Protein AF-A0A1T3NIZ9-F1 (afdb_monomer_lite)

Structure (mmCIF, N/CA/C/O backbone):
data_AF-A0A1T3NIZ9-F1
#
_entry.id   AF-A0A1T3NIZ9-F1
#
loop_
_atom_site.group_PDB
_atom_site.id
_atom_site.type_symbol
_atom_site.label_atom_id
_atom_site.label_alt_id
_atom_site.label_comp_id
_atom_site.label_asym_id
_atom_site.label_entity_id
_atom_site.label_seq_id
_atom_site.pdbx_PDB_ins_code
_atom_site.Cartn_x
_atom_site.Cartn_y
_atom_site.Cartn_z
_atom_site.occupancy
_atom_site.B_iso_or_equiv
_atom_site.auth_seq_id
_atom_site.auth_comp_id
_atom_site.auth_asym_id
_atom_site.auth_atom_id
_atom_site.pdbx_PDB_model_num
ATOM 1 N N . MET A 1 1 ? -0.018 32.188 -10.046 1.00 33.84 1 MET A N 1
ATOM 2 C CA . MET A 1 1 ? -0.839 31.109 -9.454 1.00 33.84 1 MET A CA 1
ATOM 3 C C . MET A 1 1 ? -0.645 29.870 -10.310 1.00 33.84 1 MET A C 1
ATOM 5 O O . MET A 1 1 ? -1.094 29.875 -11.446 1.00 33.84 1 MET A O 1
ATOM 9 N N . ALA A 1 2 ? 0.117 28.883 -9.837 1.00 36.53 2 ALA A N 1
ATOM 10 C CA . ALA A 1 2 ? 0.329 27.635 -10.567 1.00 36.53 2 ALA A CA 1
ATOM 11 C C . ALA A 1 2 ? -0.736 26.626 -10.127 1.00 36.53 2 ALA A C 1
ATOM 13 O O . ALA A 1 2 ? -0.843 26.317 -8.942 1.00 36.53 2 ALA A O 1
ATOM 14 N N . THR A 1 3 ? -1.544 26.160 -11.074 1.00 36.56 3 THR A N 1
ATOM 15 C CA . THR A 1 3 ? -2.512 25.080 -10.873 1.00 36.56 3 THR A CA 1
ATOM 16 C C . THR A 1 3 ? -1.775 23.838 -10.357 1.00 36.56 3 THR A C 1
ATOM 18 O O . THR A 1 3 ? -0.812 23.418 -11.006 1.00 36.56 3 THR A O 1
ATOM 21 N N . PRO A 1 4 ? -2.163 23.241 -9.214 1.00 43.41 4 PRO A N 1
ATOM 22 C CA . PRO A 1 4 ? -1.560 21.986 -8.783 1.00 43.41 4 PRO A CA 1
ATOM 23 C C . PRO A 1 4 ? -1.837 20.913 -9.848 1.00 43.41 4 PRO A C 1
ATOM 25 O O . PRO A 1 4 ? -2.949 20.866 -10.383 1.00 43.41 4 PRO A O 1
ATOM 28 N N . PRO A 1 5 ? -0.849 20.073 -10.212 1.00 43.88 5 PRO A N 1
ATOM 29 C CA . PRO A 1 5 ? -1.064 19.048 -11.221 1.00 43.88 5 PRO A CA 1
ATOM 30 C C . PRO A 1 5 ? -2.194 18.122 -10.771 1.00 43.88 5 PRO A C 1
ATOM 32 O O . PRO A 1 5 ? -2.218 17.671 -9.627 1.00 43.88 5 PRO A O 1
ATOM 35 N N . ALA A 1 6 ? -3.127 17.870 -11.689 1.00 47.31 6 ALA A N 1
ATOM 36 C CA . ALA A 1 6 ? -4.320 17.074 -11.454 1.00 47.31 6 ALA A CA 1
ATOM 37 C C . ALA A 1 6 ? -3.986 15.730 -10.785 1.00 47.31 6 ALA A C 1
ATOM 39 O O . ALA A 1 6 ? -3.148 14.960 -11.265 1.00 47.31 6 ALA A O 1
ATOM 40 N N . SER A 1 7 ? -4.673 15.456 -9.677 1.00 50.78 7 SER A N 1
ATOM 41 C CA . SER A 1 7 ? -4.643 14.205 -8.920 1.00 50.78 7 SER A CA 1
ATOM 42 C C . SER A 1 7 ? -5.332 13.091 -9.717 1.00 50.78 7 SER A C 1
ATOM 44 O O . SER A 1 7 ? -6.453 12.691 -9.417 1.00 50.78 7 SER A O 1
ATOM 46 N N . GLY A 1 8 ? -4.701 12.638 -10.799 1.00 41.03 8 GLY A N 1
ATOM 47 C CA . GLY A 1 8 ? -5.166 11.485 -11.567 1.00 41.03 8 GLY A CA 1
ATOM 48 C C . GLY A 1 8 ? -4.862 10.159 -10.849 1.00 41.03 8 GLY A C 1
ATOM 49 O O . GLY A 1 8 ? -3.905 10.096 -10.073 1.00 41.03 8 GLY A O 1
ATOM 50 N N . PRO A 1 9 ? -5.617 9.080 -11.139 1.00 47.47 9 PRO A N 1
ATOM 51 C CA . PRO A 1 9 ? -5.465 7.749 -10.528 1.00 47.47 9 PRO A CA 1
ATOM 52 C C . PRO A 1 9 ? -4.083 7.090 -10.721 1.00 47.47 9 PRO A C 1
ATOM 54 O O . PRO A 1 9 ? -3.798 6.070 -10.106 1.00 47.47 9 PRO A O 1
ATOM 57 N N . GLU A 1 10 ? -3.194 7.673 -11.523 1.00 56.81 10 GLU A N 1
ATOM 58 C CA . GLU A 1 10 ? -1.874 7.117 -11.837 1.00 56.81 10 GLU A CA 1
ATOM 59 C C . GLU A 1 10 ? -0.731 7.629 -10.949 1.00 56.81 10 GLU A C 1
ATOM 61 O O . GLU A 1 10 ? 0.370 7.069 -10.979 1.00 56.81 10 GLU A O 1
ATOM 66 N N . ARG A 1 11 ? -0.947 8.684 -10.152 1.00 78.06 11 ARG A N 1
ATOM 67 C CA . ARG A 1 11 ? 0.129 9.269 -9.340 1.00 78.06 11 ARG A CA 1
ATOM 68 C C . ARG A 1 11 ? 0.219 8.605 -7.971 1.00 78.06 11 ARG A C 1
ATOM 70 O O . ARG A 1 11 ? -0.690 8.685 -7.151 1.00 78.06 11 ARG A O 1
ATOM 77 N N . TRP A 1 12 ? 1.370 7.987 -7.724 1.00 85.06 12 TRP A N 1
ATOM 78 C CA . TRP A 1 12 ? 1.773 7.521 -6.403 1.00 85.06 12 TRP A CA 1
ATOM 79 C C . TRP A 1 12 ? 1.721 8.669 -5.390 1.00 85.06 12 TRP A C 1
ATOM 81 O O . TRP A 1 12 ? 2.337 9.716 -5.589 1.00 85.06 12 TRP A O 1
ATOM 91 N N . THR A 1 13 ? 0.989 8.452 -4.303 1.00 87.19 13 THR A N 1
ATOM 92 C CA . THR A 1 13 ? 0.847 9.372 -3.176 1.00 87.19 13 THR A CA 1
ATOM 93 C C . THR A 1 13 ? 1.726 8.884 -2.036 1.00 87.19 13 THR A C 1
ATOM 95 O O . THR A 1 13 ? 1.538 7.778 -1.530 1.00 87.19 13 THR A O 1
ATOM 98 N N . THR A 1 14 ? 2.706 9.691 -1.636 1.00 85.44 14 THR A N 1
ATOM 99 C CA . THR A 1 14 ? 3.536 9.398 -0.459 1.00 85.44 14 THR A CA 1
ATOM 100 C C . THR A 1 14 ? 2.714 9.591 0.812 1.00 85.44 14 THR A C 1
ATOM 102 O O . THR A 1 14 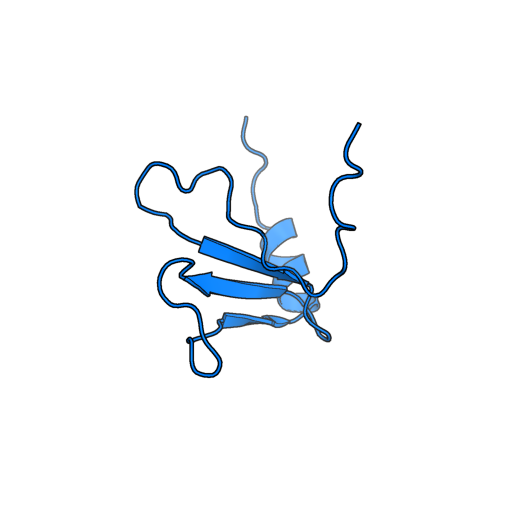? 2.004 10.587 0.942 1.00 85.44 14 THR A O 1
ATOM 105 N N . SER A 1 15 ? 2.817 8.653 1.755 1.00 79.69 15 SER A N 1
ATOM 106 C CA . SER A 1 15 ? 2.192 8.779 3.074 1.00 79.69 15 SER A CA 1
ATOM 107 C C . SER A 1 15 ? 2.692 10.031 3.801 1.00 79.69 15 SER A C 1
ATOM 109 O O . SER A 1 15 ? 3.896 10.290 3.854 1.00 79.69 15 SER A O 1
ATOM 111 N N . THR A 1 16 ? 1.779 10.778 4.421 1.00 73.44 16 THR A N 1
ATOM 112 C CA . THR A 1 16 ? 2.082 11.961 5.245 1.00 73.44 16 THR A CA 1
ATOM 113 C C . THR A 1 16 ? 2.827 11.620 6.538 1.00 73.44 16 THR A C 1
ATOM 115 O O . THR A 1 16 ? 3.421 12.504 7.147 1.00 73.44 16 THR A O 1
ATOM 118 N N . HIS A 1 17 ? 2.856 10.343 6.935 1.00 68.88 17 HIS A N 1
ATOM 119 C CA . HIS A 1 17 ? 3.621 9.854 8.086 1.00 68.88 17 HIS A CA 1
ATOM 120 C C . HIS A 1 17 ? 5.085 9.509 7.755 1.00 68.88 17 HIS A C 1
ATOM 122 O O . HIS A 1 17 ? 5.842 9.140 8.648 1.00 68.88 17 HIS A O 1
ATOM 128 N N . SER A 1 18 ? 5.529 9.692 6.505 1.00 63.09 18 SER A N 1
ATOM 129 C CA . SER A 1 18 ? 6.870 9.290 6.034 1.00 63.09 18 SER A CA 1
ATOM 130 C C . SER A 1 18 ? 8.054 10.095 6.609 1.00 63.09 18 SER A C 1
ATOM 132 O O . SER A 1 18 ? 9.170 9.949 6.116 1.00 63.09 18 SER A O 1
ATOM 134 N N . ASN A 1 19 ? 7.864 10.923 7.643 1.00 61.03 19 ASN A N 1
ATOM 135 C CA . ASN A 1 19 ? 8.937 11.721 8.255 1.00 61.03 19 ASN A CA 1
ATOM 136 C C . ASN A 1 19 ? 9.903 10.902 9.137 1.00 61.03 19 ASN A C 1
ATOM 138 O O . ASN A 1 19 ? 10.907 11.449 9.577 1.00 61.03 19 ASN A O 1
ATOM 142 N N . GLN A 1 20 ? 9.610 9.622 9.407 1.00 59.97 20 GLN A N 1
ATOM 143 C CA . GLN A 1 20 ? 10.326 8.798 10.397 1.00 59.97 20 GLN A CA 1
ATOM 144 C C . GLN A 1 20 ? 10.646 7.372 9.898 1.00 59.97 20 GLN A C 1
ATOM 146 O O . GLN A 1 20 ? 10.665 6.441 10.689 1.00 59.97 20 GLN A O 1
ATOM 151 N N . GLN A 1 21 ? 10.957 7.19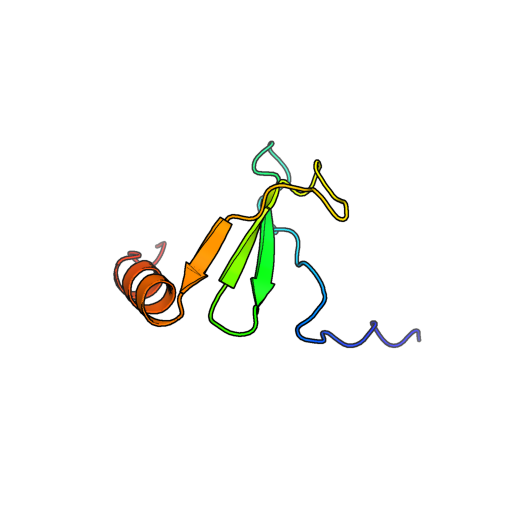7 8.607 1.00 62.41 21 GLN A N 1
ATOM 152 C CA . GLN A 1 21 ? 11.320 5.915 7.952 1.00 62.41 21 GLN A CA 1
ATOM 153 C C . GLN A 1 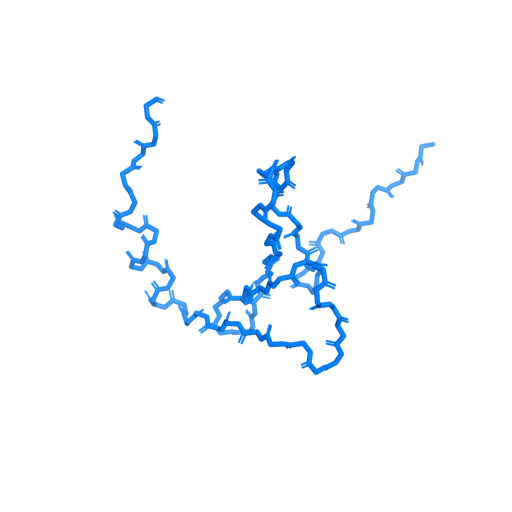21 ? 10.168 5.026 7.447 1.00 62.41 21 GLN A C 1
ATOM 155 O O . GLN A 1 21 ? 10.445 4.076 6.718 1.00 62.41 21 GLN A O 1
ATOM 160 N N . ASP A 1 22 ? 8.902 5.371 7.693 1.00 64.44 22 ASP A N 1
ATOM 161 C CA . ASP A 1 22 ? 7.725 4.635 7.182 1.00 64.44 22 ASP A CA 1
ATOM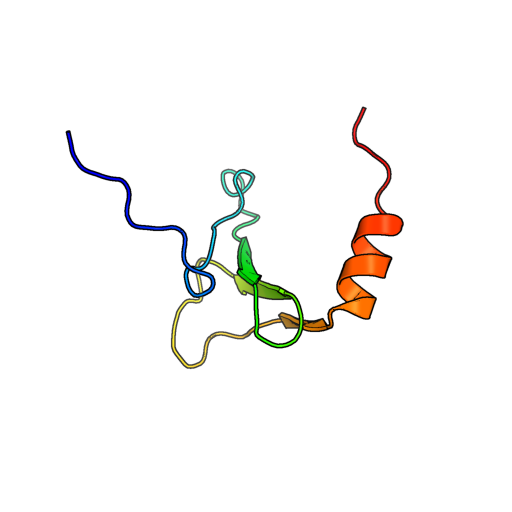 162 C C . ASP A 1 22 ? 7.400 4.972 5.711 1.00 64.44 22 ASP A C 1
ATOM 164 O O . ASP A 1 22 ? 6.269 5.299 5.349 1.00 64.44 22 ASP A O 1
ATOM 168 N N . CYS A 1 23 ? 8.432 4.974 4.867 1.00 75.25 23 CYS A N 1
ATOM 169 C CA . CYS A 1 23 ? 8.481 5.527 3.515 1.00 75.25 23 CYS A CA 1
ATOM 170 C C . CYS A 1 23 ? 7.611 4.756 2.510 1.00 75.25 23 CYS A C 1
ATOM 172 O O . CYS A 1 23 ? 8.112 4.089 1.611 1.00 75.25 23 CYS A O 1
ATOM 174 N N . VAL A 1 24 ? 6.294 4.874 2.643 1.00 85.75 24 VAL A N 1
ATOM 175 C CA . VAL A 1 24 ? 5.315 4.156 1.827 1.00 85.75 24 VAL A CA 1
ATOM 176 C C . VAL A 1 24 ? 4.643 5.101 0.836 1.00 85.75 24 VAL A C 1
ATOM 178 O O . VAL A 1 24 ? 4.277 6.237 1.155 1.00 85.75 24 VAL A O 1
ATOM 181 N N . GLN A 1 25 ? 4.454 4.609 -0.383 1.00 88.31 25 GLN A N 1
ATOM 182 C CA . GLN A 1 25 ? 3.618 5.213 -1.408 1.00 88.31 25 GLN A CA 1
ATOM 183 C C . GLN A 1 25 ? 2.445 4.303 -1.740 1.00 88.31 25 GLN A C 1
ATOM 185 O O . GLN A 1 25 ? 2.589 3.083 -1.783 1.00 88.31 25 GLN A O 1
ATOM 190 N N . TRP A 1 26 ? 1.301 4.906 -2.040 1.00 89.62 26 TRP A N 1
ATOM 191 C CA . TRP A 1 26 ? 0.126 4.179 -2.498 1.00 89.62 26 TRP A CA 1
ATOM 192 C C . TRP A 1 26 ? -0.498 4.842 -3.722 1.00 89.62 26 TRP A C 1
ATOM 194 O O . TRP A 1 26 ? -0.317 6.037 -3.961 1.00 89.62 26 TRP A O 1
ATOM 204 N N . ARG A 1 27 ? -1.245 4.072 -4.507 1.00 90.88 27 ARG A N 1
ATOM 205 C CA . ARG A 1 27 ? -2.124 4.597 -5.560 1.00 90.88 27 ARG A CA 1
ATOM 206 C C . ARG A 1 27 ? -3.361 3.722 -5.696 1.00 90.88 27 ARG A C 1
ATOM 208 O O . ARG A 1 27 ? -3.372 2.573 -5.254 1.00 90.88 27 ARG A O 1
ATOM 215 N N . ARG A 1 28 ? -4.386 4.244 -6.367 1.00 90.50 28 ARG A N 1
ATOM 216 C CA . ARG A 1 28 ? -5.497 3.413 -6.839 1.00 90.50 28 ARG A CA 1
ATOM 217 C C . ARG A 1 28 ? -5.050 2.653 -8.087 1.00 90.50 28 ARG A C 1
ATOM 219 O O . ARG A 1 28 ? -4.664 3.268 -9.075 1.00 90.50 28 ARG A O 1
ATOM 226 N N . GLY A 1 29 ? -5.070 1.330 -8.017 1.00 85.50 29 GLY A N 1
ATOM 227 C CA . GLY A 1 29 ? -4.863 0.444 -9.157 1.00 85.50 29 GLY A CA 1
ATOM 228 C C . GLY A 1 29 ? -6.186 0.109 -9.849 1.00 85.50 29 GLY A C 1
ATOM 229 O O . GLY A 1 29 ? -7.266 0.455 -9.375 1.00 85.50 29 GLY A O 1
ATOM 230 N N . ALA A 1 30 ? -6.119 -0.618 -10.966 1.00 85.00 30 ALA A N 1
ATOM 231 C CA . ALA A 1 30 ? -7.310 -1.016 -11.727 1.00 85.00 30 ALA A CA 1
ATOM 232 C C . ALA A 1 30 ? -8.220 -2.029 -10.998 1.00 85.00 30 ALA A C 1
ATOM 234 O O . ALA A 1 30 ? -9.348 -2.248 -11.427 1.00 85.00 30 ALA A O 1
ATOM 235 N N . ARG A 1 31 ? -7.715 -2.688 -9.947 1.00 87.19 31 ARG A N 1
ATOM 236 C CA . ARG A 1 31 ? -8.407 -3.761 -9.206 1.00 87.19 31 ARG A CA 1
ATOM 237 C C . ARG A 1 31 ? -8.315 -3.598 -7.683 1.00 87.19 31 ARG A C 1
ATOM 239 O O . ARG A 1 31 ? -8.435 -4.585 -6.960 1.00 87.19 31 ARG A O 1
ATOM 246 N N . GLY A 1 32 ? -7.987 -2.395 -7.207 1.00 90.62 32 GLY A N 1
ATOM 247 C CA . GLY A 1 32 ? -7.788 -2.124 -5.785 1.00 90.62 32 GLY A CA 1
ATOM 248 C C . GLY A 1 32 ? -6.708 -1.086 -5.510 1.00 90.62 32 GLY A C 1
ATOM 249 O O . GLY A 1 32 ? -6.653 -0.038 -6.158 1.00 90.62 32 GLY A O 1
ATOM 250 N N . VAL A 1 33 ? -5.856 -1.357 -4.525 1.00 93.38 33 VAL A N 1
ATOM 251 C CA . VAL A 1 33 ? -4.816 -0.434 -4.055 1.00 93.38 33 VAL A CA 1
ATOM 252 C C . VAL A 1 33 ? -3.443 -1.058 -4.230 1.00 93.38 33 VAL A C 1
ATOM 254 O O . VAL A 1 33 ? -3.188 -2.168 -3.770 1.00 93.38 33 VAL A O 1
ATOM 257 N N . ASP A 1 34 ? -2.551 -0.304 -4.861 1.00 92.62 34 ASP A N 1
ATOM 258 C CA . ASP A 1 34 ? -1.144 -0.661 -4.965 1.00 92.62 34 ASP A CA 1
ATOM 259 C C . ASP A 1 34 ? -0.361 0.084 -3.885 1.00 92.62 34 ASP A C 1
ATOM 261 O O . ASP A 1 34 ? -0.538 1.294 -3.707 1.00 92.62 34 ASP A O 1
ATOM 265 N N . VAL A 1 35 ? 0.541 -0.623 -3.210 1.00 90.31 35 VAL A N 1
ATOM 266 C CA . VAL A 1 35 ? 1.426 -0.084 -2.175 1.00 90.31 35 VAL A CA 1
ATOM 267 C C . VAL A 1 35 ? 2.872 -0.433 -2.512 1.00 90.31 35 VAL A C 1
ATOM 269 O O . VAL A 1 35 ? 3.165 -1.549 -2.941 1.00 90.31 35 VAL A O 1
ATOM 272 N N . ARG A 1 36 ? 3.792 0.514 -2.326 1.00 89.31 36 ARG A N 1
ATOM 273 C CA . ARG A 1 36 ? 5.231 0.292 -2.519 1.00 89.31 36 ARG A CA 1
ATOM 274 C C . ARG A 1 36 ? 6.075 1.101 -1.545 1.00 89.31 36 ARG A C 1
ATOM 276 O O . ARG A 1 36 ? 5.597 2.064 -0.945 1.00 89.31 36 ARG A O 1
ATOM 283 N N . ASP A 1 37 ? 7.354 0.755 -1.481 1.00 86.50 37 ASP A N 1
ATOM 284 C CA . ASP A 1 37 ? 8.379 1.589 -0.859 1.00 86.50 37 ASP A CA 1
ATOM 285 C C . ASP A 1 37 ? 8.647 2.832 -1.731 1.00 86.50 37 ASP A C 1
ATOM 287 O O . ASP A 1 37 ? 8.834 2.737 -2.947 1.00 86.50 37 ASP A O 1
ATOM 291 N N . SER A 1 38 ? 8.630 4.021 -1.129 1.00 81.50 38 SER A N 1
ATOM 292 C CA . SER A 1 38 ? 8.811 5.293 -1.836 1.00 81.50 38 SER A CA 1
ATOM 293 C C . SER A 1 38 ? 10.257 5.552 -2.273 1.00 81.50 38 SER A C 1
ATOM 295 O O . SER A 1 38 ? 10.477 6.358 -3.180 1.00 81.50 38 SER A O 1
ATOM 297 N N . LYS A 1 39 ? 11.231 4.866 -1.663 1.00 79.75 39 LYS A N 1
ATOM 298 C CA . LYS A 1 39 ? 12.665 4.930 -1.981 1.00 79.75 39 LYS A CA 1
ATOM 299 C C . LYS A 1 39 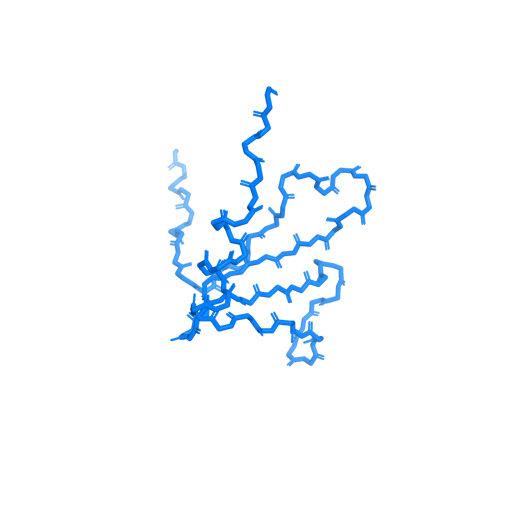? 13.046 3.946 -3.086 1.00 79.75 39 LYS A C 1
ATOM 301 O O . LYS A 1 39 ? 14.021 4.182 -3.796 1.00 79.75 39 LYS A O 1
ATOM 306 N N . VAL A 1 40 ? 12.275 2.873 -3.267 1.00 78.44 40 VAL A N 1
ATOM 307 C CA . VAL A 1 40 ? 12.475 1.893 -4.344 1.00 78.44 40 VAL A CA 1
ATOM 308 C C . VAL A 1 40 ? 11.457 2.160 -5.455 1.00 78.44 40 VAL A C 1
ATOM 310 O O . VAL A 1 40 ? 10.435 1.492 -5.563 1.00 78.44 40 VAL A O 1
ATOM 313 N N . ALA A 1 41 ? 11.721 3.173 -6.286 1.00 70.75 41 ALA A N 1
ATOM 314 C CA . ALA A 1 41 ? 10.871 3.539 -7.422 1.00 70.75 41 ALA A CA 1
ATOM 315 C C . ALA A 1 41 ? 11.479 3.085 -8.764 1.00 70.75 41 ALA A C 1
ATOM 317 O O . ALA A 1 41 ? 12.676 3.222 -8.992 1.00 70.75 41 ALA A O 1
ATOM 318 N N . GLY A 1 42 ? 10.645 2.575 -9.678 1.00 71.81 42 GLY A N 1
ATOM 319 C CA . GLY A 1 42 ? 11.056 2.183 -11.030 1.00 71.81 42 GLY A CA 1
ATOM 320 C C . GLY A 1 42 ? 10.131 1.130 -11.654 1.00 71.81 42 GLY A C 1
ATOM 321 O O . GLY A 1 42 ? 9.223 0.649 -10.974 1.00 71.81 42 GLY A O 1
ATOM 322 N N . PRO A 1 43 ? 10.352 0.746 -12.925 1.00 73.19 43 PRO A N 1
ATOM 323 C CA . PRO A 1 43 ? 9.522 -0.238 -13.635 1.00 73.19 43 PRO A CA 1
ATOM 324 C C . PRO A 1 43 ? 9.509 -1.632 -12.991 1.00 73.19 43 PRO A C 1
ATOM 326 O O . PRO A 1 43 ? 8.584 -2.404 -13.211 1.00 73.19 43 PRO A O 1
ATOM 329 N N . HIS A 1 44 ? 10.532 -1.941 -12.192 1.00 77.19 44 HIS A N 1
ATOM 330 C CA . HIS A 1 44 ? 10.726 -3.235 -11.531 1.00 77.19 44 HIS A CA 1
ATOM 331 C C . HIS A 1 44 ? 10.646 -3.141 -10.004 1.00 77.19 44 HIS A C 1
ATOM 333 O O . HIS A 1 44 ? 11.012 -4.083 -9.305 1.00 77.19 44 HIS A O 1
ATOM 339 N N . ALA A 1 45 ? 10.205 -1.996 -9.478 1.00 81.56 45 ALA A N 1
ATOM 340 C CA . ALA A 1 45 ? 9.996 -1.841 -8.049 1.00 81.56 45 ALA A CA 1
ATOM 341 C C . ALA A 1 45 ? 8.935 -2.845 -7.560 1.00 81.56 45 ALA A C 1
ATOM 343 O O . ALA A 1 45 ? 7.881 -2.949 -8.193 1.00 81.56 45 ALA A O 1
ATOM 344 N N . PRO A 1 46 ? 9.168 -3.556 -6.443 1.00 87.62 46 PRO A N 1
ATOM 345 C CA . PRO A 1 46 ? 8.162 -4.427 -5.854 1.00 87.62 46 PRO A CA 1
ATOM 346 C C . PRO A 1 46 ? 6.900 -3.639 -5.488 1.00 87.62 46 PRO A C 1
ATOM 348 O O . PRO A 1 46 ? 6.973 -2.589 -4.847 1.00 87.62 46 PRO A O 1
ATOM 351 N N . VAL A 1 47 ? 5.742 -4.163 -5.889 1.00 90.44 47 VAL A N 1
ATOM 352 C CA . VAL A 1 47 ? 4.428 -3.592 -5.578 1.00 90.44 47 VAL A CA 1
ATOM 353 C C . VAL A 1 47 ? 3.594 -4.646 -4.867 1.00 90.44 47 VAL A C 1
ATOM 355 O O . VAL A 1 47 ? 3.409 -5.750 -5.378 1.00 90.44 47 VAL A O 1
ATOM 358 N N . LEU A 1 48 ? 3.067 -4.287 -3.701 1.00 91.12 48 LEU A N 1
ATOM 359 C CA . LEU A 1 48 ? 2.030 -5.049 -3.026 1.00 91.12 48 LEU A CA 1
ATOM 360 C C . LEU A 1 48 ? 0.670 -4.603 -3.569 1.00 91.12 48 LEU A C 1
ATOM 362 O O . LEU A 1 48 ? 0.254 -3.468 -3.338 1.00 91.12 48 LEU A O 1
ATOM 366 N N . ALA A 1 49 ? -0.014 -5.492 -4.285 1.00 93.25 49 ALA A N 1
ATOM 367 C CA . ALA A 1 49 ? -1.361 -5.250 -4.785 1.00 93.25 49 ALA A CA 1
ATOM 368 C C . ALA A 1 49 ? -2.395 -5.817 -3.806 1.00 93.25 49 ALA A C 1
ATOM 370 O O . ALA A 1 49 ? -2.400 -7.015 -3.514 1.00 93.25 49 ALA A O 1
ATOM 371 N N . VAL A 1 50 ? -3.289 -4.960 -3.324 1.00 94.06 50 VAL A N 1
ATOM 372 C CA . VAL A 1 50 ? -4.420 -5.339 -2.477 1.00 94.06 50 VAL A CA 1
ATOM 373 C C . VAL A 1 50 ? -5.691 -5.206 -3.303 1.00 94.06 50 VAL A C 1
ATOM 375 O O . VAL A 1 50 ? -6.025 -4.113 -3.753 1.00 94.06 50 VAL A O 1
ATOM 378 N N . GLY A 1 51 ? -6.394 -6.320 -3.513 1.00 95.38 51 GLY A N 1
ATOM 379 C CA . GLY A 1 51 ? -7.657 -6.327 -4.255 1.00 95.38 51 GLY A CA 1
ATOM 380 C C . GLY A 1 51 ? -8.749 -5.505 -3.564 1.00 95.38 51 GLY A C 1
ATOM 381 O O . GLY A 1 51 ? -8.714 -5.341 -2.345 1.00 95.38 51 GLY A O 1
ATOM 382 N N . ASP A 1 52 ? -9.736 -5.029 -4.325 1.00 93.38 52 ASP A N 1
ATOM 383 C CA . ASP A 1 52 ? -10.824 -4.173 -3.822 1.00 93.38 52 ASP A CA 1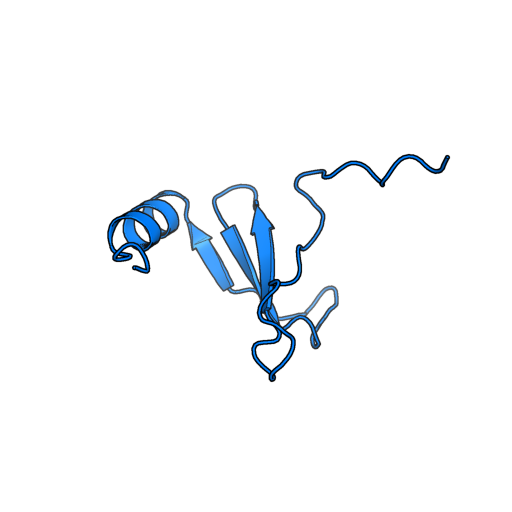
ATOM 384 C C . ASP A 1 52 ? -11.519 -4.723 -2.565 1.00 93.38 52 ASP A C 1
ATOM 386 O O . ASP A 1 52 ? -11.675 -4.000 -1.578 1.00 93.38 52 ASP A O 1
ATOM 390 N N . ASP A 1 53 ? -11.896 -6.003 -2.564 1.00 95.12 53 ASP A N 1
ATOM 391 C CA . ASP A 1 53 ? -12.575 -6.623 -1.418 1.00 95.12 53 ASP A CA 1
ATOM 392 C C . ASP A 1 53 ? -11.654 -6.734 -0.199 1.00 95.12 53 ASP A C 1
ATOM 394 O O . ASP A 1 53 ? -12.058 -6.426 0.923 1.00 95.12 53 ASP A O 1
ATOM 398 N N . GLY A 1 54 ? -10.389 -7.097 -0.424 1.00 94.19 54 GLY A N 1
ATOM 399 C CA . GLY A 1 54 ? -9.379 -7.157 0.630 1.00 94.19 54 GLY A CA 1
ATOM 400 C C . GLY A 1 54 ? -9.101 -5.781 1.234 1.00 94.19 54 GLY A C 1
ATOM 401 O O . GLY A 1 54 ? -9.004 -5.649 2.452 1.00 94.19 54 GLY A O 1
ATOM 402 N N . TRP A 1 55 ? -9.043 -4.738 0.402 1.00 92.31 55 TRP A N 1
ATOM 403 C CA . TRP A 1 55 ? -8.850 -3.365 0.859 1.00 92.31 55 TRP A CA 1
ATOM 404 C C . TRP A 1 55 ? -10.042 -2.869 1.683 1.00 92.31 55 TRP A C 1
ATOM 406 O O . TRP A 1 55 ? -9.855 -2.277 2.746 1.00 92.31 55 TRP A O 1
ATOM 416 N N . ARG A 1 56 ? -11.274 -3.150 1.240 1.00 92.88 56 ARG A N 1
ATOM 417 C CA . ARG A 1 56 ? -12.491 -2.815 1.998 1.00 92.88 56 ARG A CA 1
ATOM 418 C C . ARG A 1 56 ? -12.527 -3.520 3.349 1.00 92.88 56 ARG A C 1
ATOM 420 O O . ARG A 1 56 ? -12.803 -2.867 4.352 1.00 92.88 56 ARG A O 1
ATOM 427 N N . ALA A 1 57 ? -12.223 -4.818 3.379 1.00 94.94 57 ALA A N 1
ATOM 428 C CA . ALA A 1 57 ? -12.166 -5.591 4.616 1.00 94.94 57 ALA A CA 1
ATOM 429 C C . ALA A 1 57 ? -11.090 -5.054 5.570 1.00 94.94 57 ALA A C 1
ATOM 431 O O . ALA A 1 57 ? -11.356 -4.887 6.759 1.00 94.94 57 ALA A O 1
ATOM 432 N N . PHE A 1 58 ? -9.908 -4.717 5.044 1.00 90.88 58 PHE A N 1
ATOM 433 C CA . PHE A 1 58 ? -8.835 -4.097 5.818 1.00 90.88 58 PHE A CA 1
ATOM 434 C C . PHE A 1 58 ? -9.296 -2.789 6.468 1.00 90.88 58 PHE A C 1
ATOM 436 O O . PHE A 1 58 ? -9.208 -2.659 7.685 1.00 90.88 58 PHE A O 1
ATOM 443 N N . VAL A 1 59 ? -9.849 -1.853 5.687 1.00 90.81 59 VAL A N 1
ATOM 444 C CA . VAL A 1 59 ? -10.327 -0.558 6.202 1.00 90.81 59 VAL A CA 1
ATOM 445 C C . VAL A 1 59 ? -11.446 -0.735 7.227 1.00 90.81 59 VAL A C 1
ATOM 447 O O . VAL A 1 59 ? -11.434 -0.060 8.252 1.00 90.81 59 VAL A O 1
ATOM 450 N N . ALA A 1 60 ? -12.388 -1.650 6.985 1.00 92.06 60 ALA A N 1
ATOM 451 C CA . ALA A 1 60 ? -13.482 -1.927 7.915 1.00 92.06 60 ALA A CA 1
ATOM 452 C C . ALA A 1 60 ? -12.999 -2.503 9.259 1.00 92.06 60 ALA A C 1
ATOM 454 O O . ALA A 1 60 ? -13.669 -2.323 10.272 1.00 92.06 60 ALA A O 1
ATOM 455 N N . GLY A 1 61 ? -11.846 -3.181 9.274 1.00 92.62 61 GLY A N 1
ATOM 456 C CA . GLY A 1 61 ? -11.218 -3.708 10.486 1.00 92.62 61 GLY A CA 1
ATOM 457 C C . GLY A 1 61 ? -10.353 -2.701 11.251 1.00 92.62 61 GLY A C 1
ATOM 458 O O . GLY A 1 61 ? -9.898 -3.018 12.349 1.00 92.62 61 GLY A O 1
ATOM 459 N N . LEU A 1 62 ? -10.103 -1.504 10.706 1.00 89.81 62 LEU A N 1
ATOM 460 C CA . LEU A 1 62 ? -9.343 -0.471 11.407 1.00 89.81 62 LEU A CA 1
ATOM 461 C C . LEU A 1 62 ? -10.220 0.209 12.460 1.00 89.81 62 LEU A C 1
ATOM 463 O O . LEU A 1 62 ? -11.246 0.811 12.146 1.00 89.81 62 LEU A O 1
ATOM 467 N N . THR A 1 63 ? -9.778 0.187 13.715 1.00 80.94 63 THR A N 1
ATOM 468 C CA . THR A 1 63 ? -10.379 1.022 14.757 1.00 80.94 63 THR A CA 1
ATOM 469 C C . THR A 1 63 ? -10.069 2.494 14.460 1.00 80.94 63 THR A C 1
ATOM 471 O O . THR A 1 63 ? -8.900 2.822 14.223 1.00 80.94 63 THR A O 1
ATOM 474 N N . PRO A 1 64 ? -11.063 3.403 14.493 1.00 74.19 64 PRO A N 1
ATOM 475 C CA . PRO A 1 64 ? -10.803 4.831 14.384 1.00 74.19 64 PRO A CA 1
ATOM 476 C C . PRO A 1 64 ? -9.792 5.267 15.442 1.00 74.19 64 PRO A C 1
ATOM 478 O O . PRO A 1 64 ? -9.887 4.881 16.609 1.00 74.19 64 PRO A O 1
ATOM 481 N N . ARG A 1 65 ? -8.811 6.067 15.031 1.00 65.75 65 ARG A N 1
ATOM 482 C CA . ARG A 1 65 ? -7.869 6.668 15.972 1.00 65.75 65 ARG A CA 1
ATOM 483 C C . ARG A 1 65 ? -8.633 7.712 16.800 1.00 65.75 65 ARG A C 1
ATOM 485 O O . ARG A 1 65 ? -9.316 8.544 16.206 1.00 65.75 65 ARG A O 1
ATOM 492 N N . ALA A 1 66 ? -8.558 7.605 18.129 1.00 57.44 66 ALA A N 1
ATOM 493 C CA . ALA A 1 66 ? -9.097 8.595 19.066 1.00 57.44 66 ALA A CA 1
ATOM 494 C C . ALA A 1 66 ? -8.353 9.934 18.963 1.00 57.44 66 ALA A C 1
ATOM 496 O O . ALA A 1 66 ? -7.142 9.904 18.627 1.00 57.44 66 ALA A O 1
#

Foldseek 3Di:
DDDDPDPDQPDWDFDPPPPPPPQKTWGADPFGIWIFRNVQDDPPGDIDDQGNVRNVVVVVPDDDDD

Organism: NCBI:txid159449

Secondary structure (DSSP, 8-state):
-PPPPP--TTSPEEPTTGGGS--EEEEEETTEEEEEESSS-STT---EEEEHHHHHHHHHTPPPP-

pLDDT: mean 77.13, std 17.32, range [33.84, 95.38]

Sequence (66 aa):
MATPPASGPERWTTSTHSNQQDCVQWRRGARGVDVRDSKVAGPHAPVLAVGDDGWRAFVAGLTPRA

Radius of gyration: 13.78 Å; chains: 1; bounding box: 26×38×33 Å

InterPro domains:
  IPR007278 Domain of unknown function DUF397 [PF04149] (11-62)